Protein AF-A0A354Z102-F1 (afdb_monomer)

pLDDT: mean 94.55, std 3.14, range [77.94, 98.12]

InterPro domains:
  IPR022765 Dna2/Cas4, domain of unknown function DUF83 [PF01930] (4-73)

Solvent-accessible surface area (backbone atoms only — not comparable to full-atom values): 4752 Å² total; per-residue (Å²): 105,67,68,62,37,44,78,71,73,38,91,66,74,50,70,49,77,40,79,90,80,71,45,75,45,8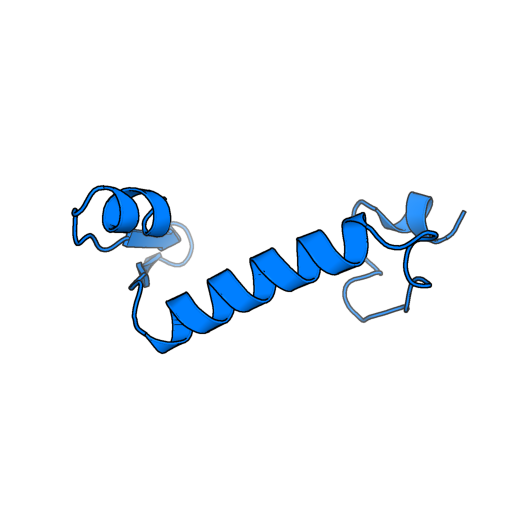0,43,75,80,44,77,67,55,45,52,52,50,53,49,49,54,51,50,54,52,53,53,70,70,40,98,59,73,78,82,85,76,94,52,90,63,47,86,79,37,93,56,39,68,78,74,74,110

Radius of gyration: 17.33 Å; Cα contacts (8 Å, |Δi|>4): 41; chains: 1; bounding box: 41×28×46 Å

Sequence (73 aa):
NLDELKQRGVNAKGELRFPREKQREEVLLDEETEKALDGTKREILRILYLPQPPHPVKIKFCKNCAYAEFCWS

Mean predicted aligned error: 4.24 Å

Organism: NCBI:txid863

Foldseek 3Di:
DCVVCVVVVHQDKDWDADPVVRDIDIGHDDPVNVVVVVVVVVVVVVQVPPPDHPQDDDDPCLVVDPCNVVNPD

Nearest PDB structures (foldseek):
  8d3q-assembly1_J  TM=7.615E-01  e=3.818E-02  Halalkalibacterium halodurans C-125
  8d3l-assembly1_I  TM=7.709E-01  e=1.649E-01  Halalkalibacterium halodurans C-125
  7el3-assembly1_B  TM=3.988E-01  e=5.372E+00  Acinetobacter baumannii
  5yhy-assembly1_A  TM=4.468E-01  e=7.610E+00  Lactococcus lactis subsp. lactis Il1403

Structure (mmCIF, N/CA/C/O backbone):
data_AF-A0A354Z102-F1
#
_entry.id   AF-A0A354Z102-F1
#
loop_
_atom_site.group_PDB
_atom_site.id
_atom_site.type_symbol
_atom_site.label_atom_id
_atom_site.label_alt_id
_atom_site.label_comp_id
_atom_site.label_asym_id
_atom_site.label_entity_id
_atom_site.label_seq_id
_atom_site.pdbx_PDB_ins_code
_atom_site.Cartn_x
_atom_site.Cartn_y
_atom_site.Cartn_z
_atom_site.occupancy
_atom_site.B_iso_or_equiv
_atom_site.auth_seq_id
_atom_site.auth_comp_id
_atom_site.auth_asym_id
_atom_site.auth_atom_id
_atom_site.pdbx_PDB_model_num
ATOM 1 N N . ASN A 1 1 ? -12.337 -3.171 2.093 1.00 82.94 1 ASN A N 1
ATOM 2 C CA . ASN A 1 1 ? -11.338 -2.141 2.478 1.00 82.94 1 ASN A CA 1
ATOM 3 C C . ASN A 1 1 ? -12.051 -0.799 2.707 1.00 82.94 1 ASN A C 1
ATOM 5 O O . ASN A 1 1 ? -13.175 -0.670 2.239 1.00 82.94 1 ASN A O 1
ATOM 9 N N . LEU A 1 2 ? -11.463 0.174 3.420 1.00 93.69 2 LEU A N 1
ATOM 10 C CA . LEU A 1 2 ? -12.090 1.485 3.688 1.00 93.69 2 LEU A CA 1
ATOM 11 C C . LEU A 1 2 ? -12.510 2.209 2.397 1.00 93.69 2 LEU A C 1
ATOM 13 O O . LEU A 1 2 ? -13.614 2.734 2.324 1.00 93.69 2 LEU A O 1
ATOM 17 N N . ASP A 1 3 ? -11.678 2.141 1.357 1.00 94.88 3 ASP A N 1
ATOM 18 C CA . ASP A 1 3 ? -11.963 2.697 0.025 1.00 94.88 3 ASP A CA 1
ATOM 19 C C . ASP A 1 3 ? -13.229 2.095 -0.617 1.00 94.88 3 ASP A C 1
ATOM 21 O O . ASP A 1 3 ? -14.121 2.818 -1.052 1.00 94.88 3 ASP A O 1
ATOM 25 N N . GLU A 1 4 ? -13.376 0.767 -0.591 1.00 94.62 4 GLU A N 1
ATOM 26 C CA . GLU A 1 4 ? -14.568 0.082 -1.120 1.00 94.62 4 GLU A CA 1
ATOM 27 C C . GLU A 1 4 ? -15.841 0.430 -0.335 1.00 94.62 4 GLU A C 1
ATOM 29 O O . GLU A 1 4 ? -16.927 0.500 -0.910 1.00 94.62 4 GLU A O 1
ATOM 34 N N . LEU A 1 5 ? -15.725 0.626 0.985 1.00 95.56 5 LEU A N 1
ATOM 35 C CA . LEU A 1 5 ? -16.845 1.055 1.824 1.00 95.56 5 LEU A CA 1
ATOM 36 C C . LEU A 1 5 ? -17.274 2.474 1.449 1.00 95.56 5 LEU A C 1
ATOM 38 O O . LEU A 1 5 ? -18.462 2.701 1.212 1.00 95.56 5 LEU A O 1
ATOM 42 N N . LYS A 1 6 ? -16.313 3.392 1.289 1.00 94.44 6 LYS A N 1
ATOM 43 C CA . LYS A 1 6 ? -16.581 4.769 0.865 1.00 94.44 6 LYS A CA 1
ATOM 44 C C . LYS A 1 6 ? -17.251 4.823 -0.511 1.00 94.44 6 LYS A C 1
ATOM 46 O O . LYS A 1 6 ? -18.243 5.527 -0.673 1.00 94.44 6 LYS A O 1
ATOM 51 N N . GLN A 1 7 ? -16.791 4.021 -1.475 1.00 94.25 7 GLN A N 1
ATOM 52 C CA . GLN A 1 7 ? -17.407 3.911 -2.810 1.00 94.25 7 GLN A CA 1
ATOM 53 C C . GLN A 1 7 ? -18.861 3.412 -2.770 1.00 94.25 7 GLN A C 1
ATOM 55 O O . GLN A 1 7 ? -19.654 3.736 -3.651 1.00 94.25 7 GLN A O 1
ATOM 60 N N . ARG A 1 8 ? -19.233 2.652 -1.735 1.00 96.56 8 ARG A N 1
ATOM 61 C CA . ARG A 1 8 ? -20.612 2.206 -1.476 1.00 96.56 8 ARG A CA 1
ATOM 62 C C . ARG A 1 8 ? -21.414 3.193 -0.617 1.00 96.56 8 ARG A C 1
ATOM 64 O O . ARG A 1 8 ? -22.514 2.859 -0.188 1.00 96.56 8 ARG A O 1
ATOM 71 N N . GLY A 1 9 ? -20.877 4.385 -0.350 1.00 95.12 9 GLY A N 1
ATOM 72 C CA . GLY A 1 9 ? -21.517 5.427 0.458 1.00 95.12 9 GLY A CA 1
ATOM 73 C C . GLY A 1 9 ? -21.372 5.242 1.971 1.00 95.12 9 GLY A C 1
ATOM 74 O O . GLY A 1 9 ? -22.065 5.912 2.733 1.00 95.12 9 GLY A O 1
ATOM 75 N N . VAL A 1 10 ? -20.495 4.342 2.426 1.00 95.94 10 VAL A N 1
ATOM 76 C CA . VAL A 1 10 ? -20.265 4.072 3.850 1.00 95.94 10 VAL A CA 1
ATOM 77 C C . VAL A 1 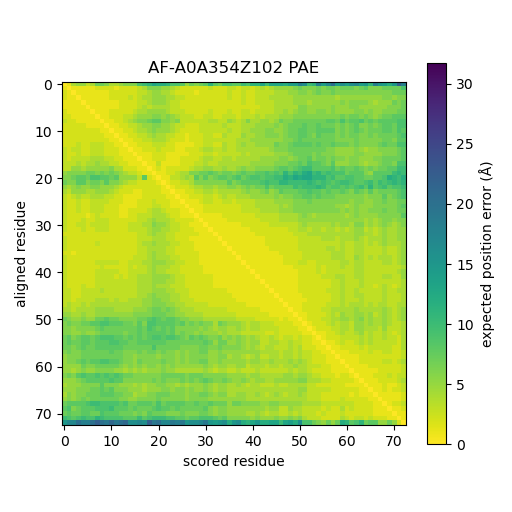10 ? -18.992 4.773 4.315 1.00 95.94 10 VAL A C 1
ATOM 79 O O . VAL A 1 10 ? -17.885 4.379 3.955 1.00 95.94 10 VAL A O 1
ATOM 82 N N . ASN A 1 11 ? -19.145 5.773 5.184 1.00 93.12 11 ASN A N 1
ATOM 83 C CA . ASN A 1 11 ? -18.018 6.391 5.879 1.00 93.12 11 ASN A CA 1
ATOM 84 C C . ASN A 1 11 ? -17.601 5.512 7.064 1.00 93.12 11 ASN A C 1
ATOM 86 O O . ASN A 1 11 ? -18.371 5.319 8.006 1.00 93.12 11 ASN A O 1
ATOM 90 N N . ALA A 1 12 ? -16.385 4.976 7.010 1.00 94.50 12 ALA A N 1
ATOM 91 C CA . ALA A 1 12 ? -15.849 4.060 8.008 1.00 94.50 12 ALA A CA 1
ATOM 92 C C . ALA A 1 12 ? -14.419 4.442 8.402 1.00 94.50 12 ALA A C 1
ATOM 94 O O . ALA A 1 12 ? -13.718 5.135 7.668 1.00 94.50 12 ALA A O 1
ATOM 95 N N . LYS A 1 13 ? -13.985 3.927 9.551 1.00 95.81 13 LYS A N 1
ATOM 96 C CA . LYS A 1 13 ? -12.607 3.998 10.034 1.00 95.81 13 LYS A CA 1
ATOM 97 C C . LYS A 1 13 ? -12.098 2.604 10.372 1.00 95.81 13 LYS A C 1
ATOM 99 O O . LYS A 1 13 ? -12.883 1.733 10.749 1.00 95.81 13 LYS A O 1
ATOM 104 N N . GLY A 1 14 ? -10.803 2.392 10.187 1.00 94.44 14 GLY A N 1
ATOM 105 C CA . GLY A 1 14 ? -10.118 1.143 10.496 1.00 94.44 14 GLY A CA 1
ATOM 106 C C . GLY A 1 14 ? -9.265 1.271 11.749 1.00 94.44 14 GLY A C 1
ATOM 107 O O . GLY A 1 14 ? -9.038 2.364 12.259 1.00 94.44 14 GLY A O 1
ATOM 108 N N . GLU A 1 15 ? -8.756 0.145 12.230 1.00 95.56 15 GLU A N 1
ATOM 109 C CA . GLU A 1 15 ? -7.748 0.125 13.284 1.00 95.56 15 GLU A CA 1
ATOM 110 C C . GLU A 1 15 ? -6.730 -0.985 13.024 1.00 95.56 15 GLU A C 1
ATOM 112 O O . GLU A 1 15 ? -7.082 -2.105 12.646 1.00 95.56 15 GLU A O 1
ATOM 117 N N . LEU A 1 16 ? -5.457 -0.672 13.243 1.00 95.44 16 LEU A N 1
ATOM 118 C CA . LEU A 1 16 ? -4.379 -1.646 13.308 1.00 95.44 16 LEU A CA 1
ATOM 119 C C . LEU A 1 16 ? -4.092 -1.946 14.772 1.00 95.44 16 LEU A C 1
ATOM 121 O O . LEU A 1 16 ? -3.932 -1.045 15.595 1.00 95.44 16 LEU A O 1
ATOM 125 N N . ARG A 1 17 ? -4.040 -3.234 15.104 1.00 96.19 17 ARG A N 1
ATOM 126 C CA . ARG A 1 17 ? -3.720 -3.711 16.449 1.00 96.19 17 ARG A CA 1
ATOM 127 C C . ARG A 1 17 ? -2.407 -4.468 16.391 1.00 96.19 17 ARG A C 1
ATOM 129 O O . ARG A 1 17 ? -2.313 -5.464 15.680 1.00 96.19 17 ARG A O 1
ATOM 136 N N . PHE A 1 18 ? -1.446 -4.032 17.194 1.00 96.12 18 PHE A N 1
ATOM 137 C CA . PHE A 1 18 ? -0.131 -4.645 17.342 1.00 96.12 18 PHE A CA 1
ATOM 138 C C . PHE A 1 18 ? -0.045 -5.271 18.744 1.00 96.12 18 PHE A C 1
ATOM 140 O O . PHE A 1 18 ? 0.257 -4.574 19.717 1.00 96.12 18 PHE A O 1
ATOM 147 N N . PRO A 1 19 ? -0.399 -6.566 18.914 1.00 94.25 19 PRO A N 1
ATOM 148 C CA . PRO A 1 19 ? -0.602 -7.149 20.241 1.00 94.25 19 PRO A CA 1
ATOM 149 C C . PRO A 1 19 ? 0.674 -7.239 21.078 1.00 94.25 19 PRO A C 1
ATOM 151 O O . PRO A 1 19 ? 0.607 -7.094 22.297 1.00 94.25 19 PRO A O 1
ATOM 154 N N . ARG A 1 20 ? 1.829 -7.477 20.439 1.00 95.75 20 ARG A N 1
ATOM 155 C CA . ARG A 1 20 ? 3.124 -7.593 21.129 1.00 95.75 20 ARG A CA 1
ATOM 156 C C . ARG A 1 20 ? 3.577 -6.238 21.665 1.00 95.75 20 ARG A C 1
ATOM 158 O O . ARG A 1 20 ? 4.001 -6.138 22.811 1.00 95.75 20 ARG A O 1
ATOM 165 N N . GLU A 1 21 ? 3.409 -5.203 20.856 1.00 94.44 21 GLU A N 1
ATOM 166 C CA . GLU A 1 21 ? 3.762 -3.814 21.139 1.00 94.44 21 GLU A CA 1
ATOM 167 C C . GLU A 1 21 ? 2.693 -3.114 21.998 1.00 94.44 21 GLU A C 1
ATOM 169 O O . GLU A 1 21 ? 2.921 -2.017 22.500 1.00 94.44 21 GLU A O 1
ATOM 174 N N . LYS A 1 22 ? 1.525 -3.750 22.188 1.00 93.19 22 LYS A N 1
ATOM 175 C CA . LYS A 1 22 ? 0.318 -3.193 22.828 1.00 93.19 22 LYS A CA 1
ATOM 176 C C . LYS A 1 22 ? -0.126 -1.859 22.214 1.00 93.19 22 LYS A C 1
ATOM 178 O O . LYS A 1 22 ? -0.740 -1.038 22.893 1.00 93.19 22 LYS A O 1
ATOM 183 N N . GLN A 1 23 ? 0.153 -1.663 20.929 1.00 96.12 23 GLN A N 1
ATOM 184 C CA . GLN A 1 23 ? -0.185 -0.446 20.199 1.00 96.12 23 GLN A CA 1
ATOM 185 C C . GLN A 1 23 ? -1.473 -0.629 19.400 1.00 96.12 23 GLN A C 1
ATOM 187 O O . GLN A 1 23 ? -1.792 -1.721 18.914 1.00 96.12 23 GLN A O 1
ATOM 192 N N . ARG A 1 24 ? -2.234 0.460 19.302 1.00 95.69 24 ARG A N 1
ATOM 193 C CA . ARG A 1 24 ? -3.418 0.573 18.456 1.00 95.69 24 ARG A CA 1
ATOM 194 C C . ARG A 1 24 ? -3.296 1.858 17.661 1.00 95.69 24 ARG A C 1
ATOM 196 O O . ARG A 1 24 ? -3.085 2.910 18.257 1.00 95.69 24 ARG A O 1
ATOM 203 N N . GLU A 1 25 ? -3.448 1.755 16.354 1.00 95.56 25 GLU A N 1
ATOM 204 C CA . GLU A 1 25 ? -3.403 2.894 15.443 1.00 95.56 25 GLU A CA 1
ATOM 205 C C . GLU A 1 25 ? -4.730 2.980 14.700 1.00 95.56 25 GLU A C 1
ATOM 207 O O . GLU A 1 25 ? -5.198 1.989 14.138 1.00 95.56 25 GLU A O 1
ATOM 212 N N . GLU A 1 26 ? -5.361 4.150 14.733 1.00 94.88 26 GLU A N 1
ATOM 213 C CA . GLU A 1 26 ? -6.561 4.410 13.943 1.00 94.88 26 GLU A CA 1
ATOM 214 C C . GLU A 1 26 ? -6.158 4.675 12.491 1.00 94.88 26 GLU A C 1
ATOM 216 O O . GLU A 1 26 ? -5.217 5.419 12.221 1.00 94.88 26 GLU A O 1
ATOM 221 N N 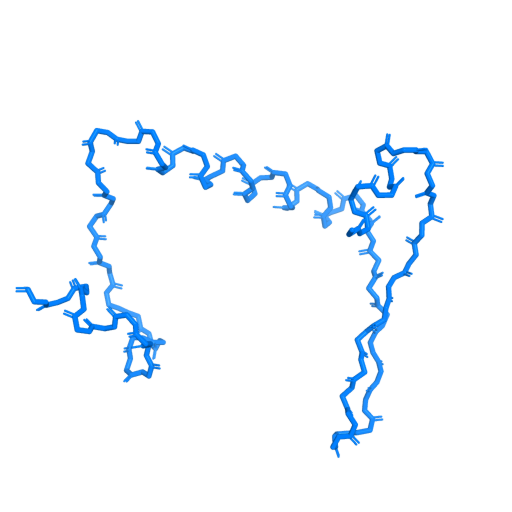. VAL A 1 27 ? -6.878 4.059 11.557 1.00 95.38 27 VAL A N 1
ATOM 222 C CA . VAL A 1 27 ? -6.676 4.246 10.122 1.00 95.38 27 VAL A CA 1
ATOM 223 C C . VAL A 1 27 ? -7.863 5.019 9.576 1.00 95.38 27 VAL A C 1
ATOM 225 O O . VAL A 1 27 ? -8.994 4.520 9.563 1.00 95.38 27 VAL A O 1
ATOM 228 N N . LEU A 1 28 ? -7.592 6.234 9.117 1.00 94.88 28 LEU A N 1
ATOM 229 C CA . LEU A 1 28 ? -8.565 7.109 8.483 1.00 94.88 28 LEU A CA 1
ATOM 230 C C . LEU A 1 28 ? -8.300 7.169 6.983 1.00 94.88 28 LEU A C 1
ATOM 232 O O . LEU A 1 28 ? -7.155 7.137 6.540 1.00 94.88 28 LEU A O 1
ATOM 236 N N . LEU A 1 29 ? -9.386 7.230 6.218 1.00 95.12 29 LEU A N 1
ATOM 237 C CA . LEU A 1 29 ? -9.354 7.515 4.794 1.00 95.12 29 LEU A CA 1
ATOM 238 C C . LEU A 1 29 ? -9.767 8.983 4.627 1.00 95.12 29 LEU A C 1
ATOM 240 O O . LEU A 1 29 ? -10.950 9.298 4.522 1.00 95.12 29 LEU A O 1
ATOM 244 N N . ASP A 1 30 ? -8.786 9.867 4.770 1.00 95.19 30 ASP A N 1
ATOM 245 C CA . ASP A 1 30 ? -8.918 11.314 4.600 1.00 95.19 30 ASP A CA 1
ATOM 246 C C . ASP A 1 30 ? -8.558 11.749 3.169 1.00 95.19 30 ASP A C 1
ATOM 248 O O . ASP A 1 30 ? -8.160 10.947 2.326 1.00 95.19 30 ASP A O 1
ATOM 252 N N . GLU A 1 31 ? -8.684 13.043 2.871 1.00 95.06 31 GLU A N 1
ATOM 253 C 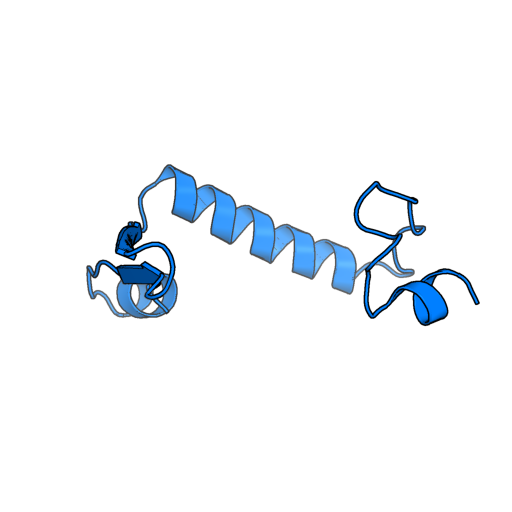CA . GLU A 1 31 ? -8.423 13.548 1.519 1.00 95.06 31 GLU A CA 1
ATOM 254 C C . GLU A 1 31 ? -6.988 13.306 1.030 1.00 95.06 31 GLU A C 1
ATOM 256 O O . GLU A 1 31 ? -6.771 13.134 -0.172 1.00 95.06 31 GLU A O 1
ATOM 261 N N . GLU A 1 32 ? -5.997 13.335 1.923 1.00 96.62 32 GLU A N 1
ATOM 262 C CA . GLU A 1 32 ? -4.593 13.147 1.556 1.00 96.62 32 GLU A CA 1
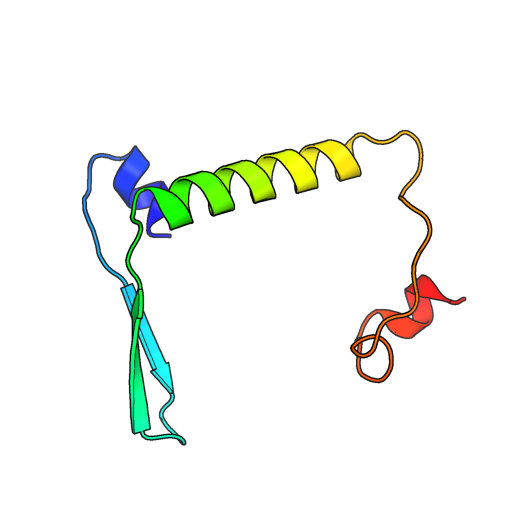ATOM 263 C C . GLU A 1 32 ? -4.318 11.677 1.237 1.00 96.62 32 GLU A C 1
ATOM 265 O O . GLU A 1 32 ? -3.785 11.348 0.174 1.00 96.62 32 GLU A O 1
ATOM 270 N N . THR A 1 33 ? -4.744 10.787 2.129 1.00 95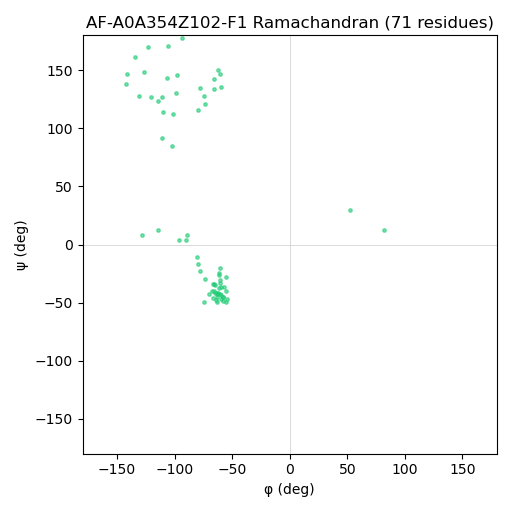.19 33 THR A N 1
ATOM 271 C CA . THR A 1 33 ? -4.590 9.338 1.986 1.00 95.19 33 THR A CA 1
ATOM 272 C C . THR A 1 33 ? -5.402 8.787 0.816 1.00 95.19 33 THR A C 1
ATOM 274 O O . THR A 1 33 ? -4.915 7.900 0.117 1.00 95.19 33 THR A O 1
ATOM 277 N N . GLU A 1 34 ? -6.574 9.350 0.509 1.00 95.31 34 GLU A N 1
ATOM 278 C CA . GLU A 1 34 ? -7.335 9.026 -0.705 1.00 95.31 34 GLU A CA 1
ATOM 279 C C . GLU A 1 34 ? -6.584 9.399 -1.975 1.00 95.31 34 GLU A C 1
ATOM 281 O O . GLU A 1 34 ? -6.428 8.568 -2.873 1.00 95.31 34 GLU A O 1
ATOM 286 N N . LYS A 1 35 ? -6.061 10.629 -2.045 1.00 97.06 35 LYS A N 1
ATOM 287 C CA . LYS A 1 35 ? -5.263 11.079 -3.194 1.00 97.06 35 LYS A CA 1
ATOM 288 C C . LYS A 1 35 ? -4.015 10.217 -3.367 1.00 97.06 35 LYS A C 1
ATOM 290 O O . LYS A 1 35 ? -3.690 9.839 -4.493 1.00 97.06 35 LYS A O 1
ATOM 295 N N . ALA A 1 36 ? -3.335 9.880 -2.273 1.00 97.44 36 ALA A N 1
ATOM 296 C CA . ALA A 1 36 ? -2.161 9.013 -2.291 1.00 97.44 36 ALA A CA 1
ATOM 297 C C . ALA A 1 36 ? -2.506 7.583 -2.738 1.00 97.44 36 ALA A C 1
ATOM 299 O O . ALA A 1 36 ? -1.775 6.991 -3.539 1.00 97.44 36 ALA A O 1
ATOM 300 N N . LEU A 1 37 ? -3.632 7.035 -2.271 1.00 96.31 37 LEU A N 1
ATOM 301 C CA . LEU A 1 37 ? -4.112 5.708 -2.649 1.00 96.31 37 LEU A CA 1
ATOM 302 C C . LEU A 1 37 ? -4.455 5.651 -4.141 1.00 96.31 37 LEU A C 1
ATOM 304 O O . LEU A 1 37 ? -3.995 4.752 -4.847 1.00 96.31 37 LEU A O 1
ATOM 308 N N . ASP A 1 38 ? -5.204 6.629 -4.642 1.00 96.38 38 ASP A N 1
ATOM 309 C CA . ASP A 1 38 ? -5.559 6.716 -6.058 1.00 96.38 38 ASP A CA 1
ATOM 310 C C . ASP A 1 38 ? -4.342 6.961 -6.949 1.00 96.38 38 ASP A C 1
ATOM 312 O O . ASP A 1 38 ? -4.216 6.338 -8.006 1.00 96.38 38 ASP A O 1
ATOM 316 N N . GLY A 1 39 ? -3.411 7.814 -6.516 1.00 98.12 39 GLY A N 1
ATOM 317 C CA . GLY A 1 39 ? -2.128 8.006 -7.190 1.00 98.12 39 GLY A CA 1
ATOM 318 C C . GLY A 1 39 ? -1.343 6.697 -7.295 1.00 98.12 39 GLY A C 1
ATOM 319 O O . GLY A 1 39 ? -0.876 6.336 -8.374 1.00 98.12 39 GLY A O 1
ATOM 320 N N . THR A 1 40 ? -1.284 5.935 -6.202 1.00 97.81 40 THR A N 1
ATOM 321 C CA . THR A 1 40 ? -0.606 4.632 -6.147 1.00 97.81 40 THR A CA 1
ATOM 322 C C . THR A 1 40 ? -1.254 3.613 -7.085 1.00 97.81 40 THR A C 1
ATOM 324 O O . THR A 1 40 ? -0.552 2.953 -7.849 1.00 97.81 40 THR A O 1
ATOM 327 N N . LYS A 1 41 ? -2.592 3.511 -7.097 1.00 97.12 41 LYS A N 1
ATOM 328 C CA . 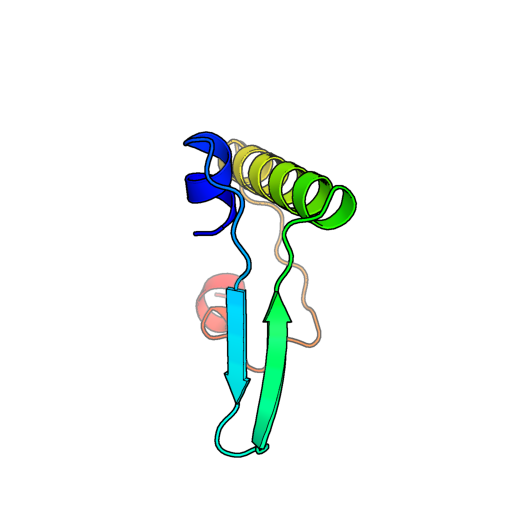LYS A 1 41 ? -3.328 2.636 -8.029 1.00 97.12 41 LYS A CA 1
ATOM 329 C C . LYS A 1 41 ? -3.008 2.978 -9.488 1.00 97.12 41 LYS A C 1
ATOM 331 O O . LYS A 1 41 ? -2.749 2.078 -10.286 1.00 97.12 41 LYS A O 1
ATOM 336 N N . ARG A 1 42 ? -3.002 4.270 -9.838 1.00 97.81 42 ARG A N 1
ATOM 337 C CA . ARG A 1 42 ? -2.663 4.731 -11.195 1.00 97.81 42 ARG A CA 1
ATOM 338 C C . ARG A 1 42 ? -1.229 4.387 -11.568 1.00 97.81 42 ARG A C 1
ATOM 340 O O . ARG A 1 42 ? -0.999 3.949 -12.689 1.00 97.81 42 ARG A O 1
ATOM 347 N N . GLU A 1 43 ? -0.287 4.547 -10.645 1.00 97.94 43 GLU A N 1
ATOM 348 C CA . GLU A 1 43 ? 1.119 4.237 -10.896 1.00 97.94 43 GLU A CA 1
ATOM 349 C C . GLU A 1 43 ? 1.354 2.736 -11.096 1.00 97.94 43 GLU A C 1
ATOM 351 O O . GLU A 1 43 ? 2.064 2.341 -12.019 1.00 97.94 43 GLU A O 1
ATOM 356 N N . ILE A 1 44 ? 0.686 1.887 -10.309 1.00 97.19 44 ILE A N 1
ATOM 357 C CA . ILE A 1 44 ? 0.708 0.431 -10.511 1.00 97.19 44 ILE A CA 1
ATOM 358 C C . ILE A 1 44 ? 0.201 0.082 -11.913 1.00 97.19 44 ILE A C 1
ATOM 360 O O . ILE A 1 44 ? 0.862 -0.665 -12.635 1.00 97.19 44 ILE A O 1
ATOM 364 N N . LEU A 1 45 ? -0.943 0.643 -12.324 1.00 97.69 45 LEU A N 1
ATOM 365 C CA . LEU A 1 45 ? -1.484 0.416 -13.666 1.00 97.69 45 LEU A CA 1
ATOM 366 C C . LEU A 1 45 ? -0.537 0.937 -14.752 1.00 97.69 45 LEU A C 1
ATOM 368 O O . LEU A 1 45 ? -0.312 0.246 -15.740 1.00 97.69 45 LEU A O 1
ATOM 372 N N . ARG A 1 46 ? 0.069 2.115 -14.561 1.00 97.38 46 ARG A N 1
ATOM 373 C CA . ARG A 1 46 ? 1.065 2.669 -15.486 1.00 97.38 46 ARG A CA 1
ATOM 374 C C . ARG A 1 46 ? 2.217 1.693 -15.701 1.00 97.38 46 ARG A C 1
ATOM 376 O O . ARG A 1 46 ? 2.554 1.431 -16.849 1.00 97.38 46 ARG A O 1
ATOM 383 N N . ILE A 1 47 ? 2.790 1.156 -14.620 1.00 96.62 47 ILE A N 1
ATOM 384 C CA . ILE A 1 47 ? 3.901 0.195 -14.668 1.00 96.62 47 ILE A CA 1
ATOM 385 C C . ILE A 1 47 ? 3.472 -1.104 -15.358 1.00 96.62 47 ILE A C 1
ATOM 387 O O . ILE A 1 47 ? 4.215 -1.616 -16.191 1.00 96.62 47 ILE A O 1
ATOM 391 N N . LEU A 1 48 ? 2.275 -1.613 -15.049 1.00 96.75 48 LEU A N 1
ATOM 392 C CA . LEU A 1 48 ? 1.739 -2.846 -15.633 1.00 96.75 48 LEU A CA 1
ATOM 393 C C . LEU A 1 48 ? 1.604 -2.766 -17.160 1.00 96.75 48 LEU A C 1
ATOM 395 O O . LEU A 1 48 ? 1.829 -3.758 -17.846 1.00 96.75 48 LEU A O 1
ATOM 399 N N . TYR A 1 49 ? 1.238 -1.595 -17.685 1.00 96.94 49 TYR A N 1
ATOM 400 C CA . TYR A 1 49 ? 1.053 -1.374 -19.121 1.00 96.94 49 TYR A CA 1
ATOM 401 C C . TYR A 1 49 ? 2.319 -0.917 -19.855 1.00 96.94 49 TYR A C 1
ATOM 403 O O . TYR A 1 49 ? 2.254 -0.628 -21.053 1.00 96.94 49 TYR A O 1
ATOM 411 N N . LEU A 1 50 ? 3.472 -0.839 -19.185 1.00 96.75 50 LEU A N 1
ATOM 412 C CA . LEU A 1 50 ? 4.721 -0.584 -19.891 1.00 96.75 50 LEU A CA 1
ATOM 413 C C . LEU A 1 50 ? 5.050 -1.768 -20.814 1.00 96.75 50 LEU A C 1
ATOM 415 O O . LEU A 1 50 ? 4.855 -2.921 -20.432 1.00 96.75 50 LEU A O 1
ATOM 419 N N . PRO A 1 51 ? 5.606 -1.510 -22.011 1.00 96.56 51 PRO A N 1
ATOM 420 C CA . PRO A 1 51 ? 6.018 -2.584 -22.916 1.00 96.56 51 PRO A CA 1
ATOM 421 C C . PRO A 1 51 ? 7.101 -3.480 -22.298 1.00 96.56 51 PRO A C 1
ATOM 423 O O . PRO A 1 51 ? 7.243 -4.636 -22.686 1.00 96.56 51 PRO A O 1
ATOM 426 N N . GLN A 1 52 ? 7.868 -2.942 -21.347 1.00 93.62 52 GLN A N 1
ATOM 427 C CA . GLN A 1 52 ? 8.840 -3.665 -20.539 1.00 93.62 52 GLN A CA 1
ATOM 428 C C . GLN A 1 52 ? 8.807 -3.143 -19.100 1.00 93.62 52 GLN A C 1
ATOM 430 O O . GLN A 1 52 ? 8.577 -1.945 -18.897 1.00 93.62 52 GLN A O 1
ATOM 435 N N . PRO A 1 53 ? 9.058 -4.004 -18.099 1.00 90.00 53 PRO A N 1
ATOM 436 C CA . PRO A 1 53 ? 9.123 -3.565 -16.714 1.00 90.00 53 PRO A CA 1
ATOM 437 C C . PRO A 1 53 ? 10.264 -2.552 -16.517 1.00 90.00 53 PRO A C 1
ATOM 439 O O . PRO A 1 53 ? 11.286 -2.627 -17.205 1.00 90.00 53 PRO A O 1
ATOM 442 N N . PRO A 1 54 ? 10.128 -1.609 -15.568 1.00 91.75 54 PRO A N 1
ATOM 443 C CA . PRO A 1 54 ? 11.216 -0.707 -15.222 1.00 91.75 54 PRO A CA 1
ATOM 444 C C . PRO A 1 54 ? 12.421 -1.501 -14.709 1.00 91.75 54 PRO A C 1
ATOM 446 O O . PRO A 1 54 ? 12.268 -2.525 -14.040 1.00 91.75 54 PRO A O 1
ATOM 449 N N . HIS A 1 55 ? 13.626 -1.007 -14.997 1.00 90.94 55 HIS A N 1
ATOM 450 C CA . HIS A 1 55 ? 14.845 -1.656 -14.528 1.00 90.94 55 HIS A CA 1
ATOM 451 C C . HIS A 1 55 ? 14.878 -1.726 -12.994 1.00 90.94 55 HIS A C 1
ATOM 453 O O . HIS A 1 55 ? 14.582 -0.727 -12.327 1.00 90.94 55 HIS A O 1
ATOM 459 N N . PRO A 1 56 ? 15.262 -2.879 -12.419 1.00 91.19 56 PRO A N 1
ATOM 460 C CA . PRO A 1 56 ? 15.355 -3.013 -10.977 1.00 91.19 56 PRO A CA 1
ATOM 461 C C . PRO A 1 56 ? 16.465 -2.104 -10.436 1.00 91.19 56 PRO A C 1
ATOM 463 O O . PRO A 1 56 ? 17.586 -2.081 -10.944 1.00 91.19 56 PRO A O 1
ATOM 466 N N . VAL A 1 57 ? 16.161 -1.366 -9.366 1.00 92.75 57 VAL A N 1
ATOM 467 C CA . VAL A 1 57 ? 17.126 -0.520 -8.649 1.00 92.75 57 VAL A CA 1
ATOM 468 C C . VAL A 1 57 ? 17.380 -1.126 -7.276 1.00 92.75 57 VAL A C 1
ATOM 470 O O . VAL A 1 57 ? 16.447 -1.394 -6.516 1.00 92.75 57 VAL A O 1
ATOM 473 N N . LYS A 1 58 ? 18.653 -1.347 -6.936 1.00 93.69 58 LYS A N 1
ATOM 474 C CA . LYS A 1 58 ? 19.025 -1.940 -5.649 1.00 93.69 58 LYS A CA 1
ATOM 475 C C . LYS A 1 58 ? 18.835 -0.919 -4.527 1.00 93.69 58 LYS A C 1
ATOM 477 O O . LYS A 1 58 ? 19.460 0.136 -4.521 1.00 93.69 58 LYS A O 1
ATOM 482 N N . ILE A 1 59 ? 17.987 -1.255 -3.559 1.00 94.81 59 ILE A N 1
ATOM 483 C CA . ILE A 1 59 ? 17.656 -0.422 -2.396 1.00 94.81 59 ILE A CA 1
ATOM 484 C C . ILE A 1 59 ? 17.937 -1.169 -1.088 1.00 94.81 59 ILE A C 1
ATOM 486 O O . ILE A 1 59 ? 18.155 -2.382 -1.080 1.00 94.81 59 ILE A O 1
ATOM 490 N N . LYS A 1 60 ? 17.879 -0.464 0.050 1.00 95.69 60 LYS A N 1
ATOM 491 C CA . LYS A 1 60 ? 18.156 -1.040 1.384 1.00 95.69 60 LYS A CA 1
ATOM 492 C C . LYS A 1 60 ? 17.303 -2.271 1.728 1.00 95.69 60 LYS A C 1
ATOM 494 O O . LYS A 1 60 ? 17.755 -3.139 2.467 1.00 95.69 60 LYS A O 1
ATOM 499 N N . PHE A 1 61 ? 16.097 -2.366 1.168 1.00 95.44 61 PHE A N 1
ATOM 500 C CA . PHE A 1 61 ? 15.181 -3.485 1.397 1.00 95.44 61 PHE A CA 1
ATOM 501 C C . PHE A 1 61 ? 15.512 -4.735 0.569 1.00 95.44 61 PHE A C 1
ATOM 503 O O . PHE A 1 61 ? 15.075 -5.824 0.930 1.00 95.44 61 PHE A O 1
ATOM 510 N N . CYS A 1 62 ? 16.324 -4.625 -0.493 1.00 94.69 62 CYS A N 1
ATOM 511 C CA . CYS A 1 62 ? 16.652 -5.761 -1.360 1.00 94.69 62 CYS A CA 1
ATOM 512 C C . CYS A 1 62 ? 17.352 -6.904 -0.613 1.00 94.69 62 CYS A C 1
ATOM 514 O O . CYS A 1 62 ? 17.150 -8.054 -0.978 1.00 94.69 62 CYS A O 1
ATOM 516 N N . LYS A 1 63 ? 18.133 -6.608 0.441 1.00 91.75 63 LYS A N 1
ATOM 517 C CA . LYS A 1 63 ? 18.886 -7.618 1.210 1.00 91.75 63 LYS A CA 1
ATOM 518 C C . LYS A 1 63 ? 17.994 -8.721 1.796 1.00 91.75 63 LYS A C 1
ATOM 520 O O . LYS A 1 63 ? 18.422 -9.864 1.850 1.00 91.75 63 LYS A O 1
ATOM 525 N N . ASN A 1 64 ? 16.782 -8.370 2.229 1.00 95.75 64 ASN A N 1
ATOM 526 C CA . ASN A 1 64 ? 15.833 -9.297 2.858 1.00 95.75 64 ASN A CA 1
ATOM 527 C C . ASN A 1 64 ? 14.575 -9.506 1.993 1.00 95.75 64 ASN A C 1
ATOM 529 O O . ASN A 1 64 ? 13.561 -9.996 2.485 1.00 95.75 64 ASN A O 1
ATOM 533 N N . CYS A 1 65 ? 14.595 -9.063 0.732 1.00 95.19 65 CYS A N 1
ATOM 534 C CA . CYS A 1 65 ? 13.434 -9.137 -0.145 1.00 95.19 65 CYS A CA 1
ATOM 535 C C . CYS A 1 65 ? 13.222 -10.578 -0.618 1.00 95.19 65 CYS A C 1
ATOM 537 O O . CYS A 1 65 ? 14.125 -11.170 -1.203 1.00 95.19 65 CYS A O 1
ATOM 539 N N . ALA A 1 66 ? 12.007 -11.108 -0.447 1.00 95.75 66 ALA A N 1
ATOM 540 C CA . ALA A 1 66 ? 11.643 -12.446 -0.920 1.00 95.75 66 ALA A CA 1
ATOM 541 C C . ALA A 1 66 ? 11.775 -12.612 -2.448 1.00 95.75 66 ALA A C 1
ATOM 543 O O . ALA A 1 66 ? 11.891 -13.730 -2.935 1.00 95.75 66 ALA A O 1
ATOM 544 N N . TYR A 1 67 ? 11.787 -11.503 -3.196 1.00 93.62 67 TYR A N 1
ATOM 545 C CA . TYR A 1 67 ? 11.925 -11.498 -4.652 1.00 93.62 67 TYR A CA 1
ATOM 546 C C . TYR A 1 67 ? 13.360 -11.264 -5.146 1.00 93.62 67 TYR A C 1
ATOM 548 O O . TYR A 1 67 ? 13.563 -11.145 -6.349 1.00 93.62 67 TYR A O 1
ATOM 556 N N . ALA A 1 68 ? 14.356 -11.172 -4.254 1.00 93.31 68 ALA A N 1
ATOM 557 C CA . ALA A 1 68 ? 15.727 -10.815 -4.628 1.00 93.31 68 ALA A CA 1
ATOM 558 C C . ALA A 1 68 ? 16.302 -11.725 -5.724 1.00 93.31 68 ALA A C 1
ATOM 560 O O . ALA A 1 68 ? 16.812 -11.214 -6.716 1.00 93.31 68 ALA A O 1
ATOM 561 N N . GLU A 1 69 ? 16.145 -13.043 -5.590 1.00 89.88 69 GLU A N 1
ATOM 562 C CA . GLU A 1 69 ? 16.640 -14.003 -6.584 1.00 89.88 69 GLU A CA 1
ATOM 563 C C . GLU A 1 69 ? 15.986 -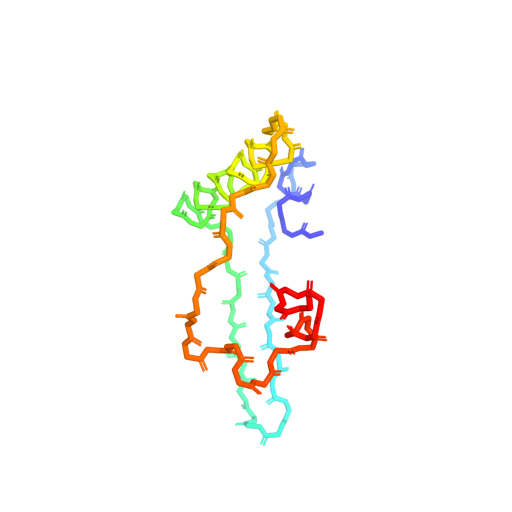13.791 -7.957 1.00 89.88 69 GLU A C 1
ATOM 565 O O . GLU A 1 69 ? 16.664 -13.857 -8.971 1.00 89.88 69 GLU A O 1
ATOM 570 N N . PHE A 1 70 ? 14.698 -13.440 -8.021 1.00 89.94 70 PHE A N 1
ATOM 571 C CA . PHE A 1 70 ? 14.015 -13.178 -9.295 1.00 89.94 70 PHE A CA 1
ATOM 572 C C . PHE A 1 70 ? 14.415 -11.846 -9.935 1.00 89.94 70 PHE A C 1
ATOM 574 O O . PHE A 1 70 ? 14.366 -11.711 -11.152 1.00 89.94 70 PHE A O 1
ATOM 581 N N . CYS A 1 71 ? 14.773 -10.843 -9.131 1.00 91.69 71 CYS A N 1
ATOM 582 C CA . CYS A 1 71 ? 15.169 -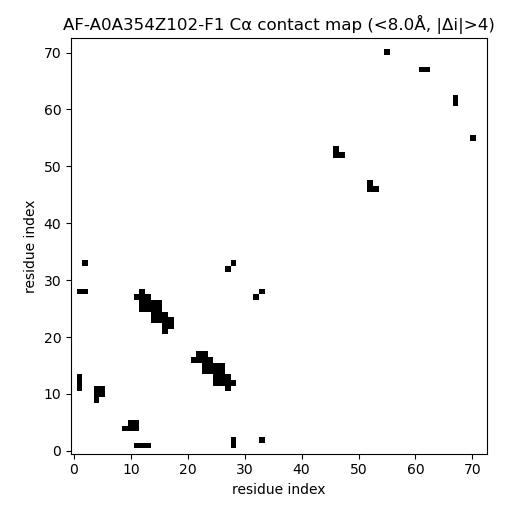9.533 -9.645 1.00 91.69 71 CYS A CA 1
ATOM 583 C C . CYS A 1 71 ? 16.607 -9.500 -10.185 1.00 91.69 71 CYS A C 1
ATOM 585 O O . CYS A 1 71 ? 16.923 -8.590 -10.949 1.00 91.69 71 CYS A O 1
ATOM 587 N N . TRP A 1 72 ? 17.474 -10.419 -9.741 1.00 89.12 72 TRP A N 1
ATOM 588 C CA . TRP A 1 72 ? 18.922 -10.376 -9.997 1.00 89.12 72 TRP A CA 1
ATOM 589 C C . TRP A 1 72 ? 19.514 -11.670 -10.580 1.00 89.12 72 TRP A C 1
ATOM 591 O O . TRP A 1 72 ? 20.740 -11.764 -10.662 1.00 89.12 72 TRP A O 1
ATOM 601 N N . SER A 1 73 ? 18.675 -12.640 -10.956 1.00 77.94 73 SER A N 1
ATOM 602 C CA . SER A 1 73 ? 19.070 -13.776 -11.808 1.00 77.94 73 SER A CA 1
ATOM 603 C C . SER A 1 73 ? 19.029 -13.380 -13.278 1.00 77.94 73 SER A C 1
ATOM 605 O O . SER A 1 73 ? 19.928 -13.827 -14.020 1.00 77.94 73 SER A O 1
#

Secondary structure (DSSP, 8-state):
-HHHHHHTT----EEEEETTTTEEEEE---HHHHHHHHHHHHHHHHHHTSSSPPPP---GGGGG-TTHHHHH-